Protein AF-A0A7J7IZE5-F1 (afdb_monomer_lite)

Sequence (160 aa):
MTNWLPDENKKREDAWGYAQWKPAMYTALERKNADLSHATSYPNLPEDKHDTLNNIVPNRTLFRSYFGGQFDQVSMNATNVSFGVSKDKFYNHTNYHIWTMAVGMGPPPEDGVSTTVILVISVGLGIPLVLMIFSSVFVCVKAIKKRRAMSESEYTAINT

pLDDT: mean 81.53, std 14.52, range [33.25, 97.06]

Secondary structure (DSSP, 8-state):
----SPPTTS--S---EEEEE-SEEESSTT--GGGEEEEEEPPPPPTT-HHHHHHHS-TT-HHHHHHGGGGGGS------EEE--TTTT-HHHHS--B--EEEEESSPPP-PPPHHHHHHHHHHHHHHHHHHHHHHHHHHHHHHHHHHHHHHHHHHHHT-

Organism: Bugula neritina (NCBI:txid10212)

Radius of gyration: 31.46 Å; chains: 1; bounding box: 81×36×84 Å

Foldseek 3Di:
DDDPDPDPPPPPPWFFKDKDFDQWKALDPVRDPVRIWGKDKDDKDDQVPLVVVCVVDDPPDPLCVVCPPCSSVDRDIDIDIDIGDPVVVPCVVRVGIDTDMDIDTTDDDDDDDDPVVVVCCCVVPVVVVVVVVVVVVVVVVVVVVVVVVVVVVVVVVVVD

Structure (mmCIF, N/CA/C/O backbone):
data_AF-A0A7J7IZE5-F1
#
_entry.id   AF-A0A7J7IZE5-F1
#
loop_
_atom_site.group_PDB
_atom_site.id
_atom_site.type_symbol
_atom_site.label_atom_id
_atom_site.label_alt_id
_atom_site.label_comp_id
_atom_site.label_asym_id
_atom_site.label_entity_id
_atom_site.label_seq_id
_atom_site.pdbx_PDB_ins_code
_atom_site.Cartn_x
_atom_site.Cartn_y
_atom_site.Cartn_z
_atom_site.occupancy
_atom_site.B_iso_or_equiv
_atom_site.auth_seq_id
_atom_site.auth_comp_id
_atom_site.auth_asym_id
_atom_site.auth_atom_id
_atom_site.pdbx_PDB_model_num
ATOM 1 N N . MET A 1 1 ? -22.034 -16.298 -15.818 1.00 33.25 1 MET A N 1
ATOM 2 C CA . MET A 1 1 ? -21.015 -15.760 -16.741 1.00 33.25 1 MET A CA 1
ATOM 3 C C . MET A 1 1 ? -21.245 -14.264 -16.825 1.00 33.25 1 MET A C 1
ATOM 5 O O . MET A 1 1 ? -22.248 -13.852 -17.385 1.00 33.25 1 MET A O 1
ATOM 9 N N . THR A 1 2 ? -20.428 -13.467 -16.143 1.00 45.56 2 THR A N 1
ATOM 10 C CA . THR A 1 2 ? -20.528 -12.001 -16.167 1.00 45.56 2 THR A CA 1
ATOM 11 C C . THR A 1 2 ? -19.949 -11.489 -17.482 1.00 45.56 2 THR A C 1
ATOM 13 O O . THR A 1 2 ? -18.798 -11.789 -17.794 1.00 45.56 2 THR A O 1
ATOM 16 N N . ASN A 1 3 ? -20.756 -10.764 -18.260 1.00 44.25 3 ASN A N 1
ATOM 17 C CA . ASN A 1 3 ? -20.331 -10.127 -19.505 1.00 44.25 3 ASN A CA 1
ATOM 18 C C . ASN A 1 3 ? -19.214 -9.116 -19.214 1.00 44.25 3 ASN A C 1
ATOM 20 O O . ASN A 1 3 ? -19.432 -8.110 -18.550 1.00 44.25 3 ASN A O 1
ATOM 24 N N . TRP A 1 4 ? -18.024 -9.409 -19.727 1.00 59.28 4 TRP A N 1
ATOM 25 C CA . TRP A 1 4 ? -16.828 -8.557 -19.725 1.00 59.28 4 TRP A CA 1
ATOM 26 C C . TRP A 1 4 ? -16.818 -7.527 -20.861 1.00 59.28 4 TRP A C 1
ATOM 28 O O . TRP A 1 4 ? -15.887 -6.734 -20.964 1.00 59.28 4 TRP A O 1
ATOM 38 N N . LEU A 1 5 ? -17.825 -7.554 -21.738 1.00 51.59 5 LEU A N 1
ATOM 39 C CA . LEU A 1 5 ? -17.968 -6.563 -22.796 1.00 51.59 5 LEU A CA 1
ATOM 40 C C . LEU A 1 5 ? -18.524 -5.268 -22.184 1.00 51.59 5 LEU A C 1
ATOM 42 O O . LEU A 1 5 ? -19.575 -5.320 -21.539 1.00 51.59 5 LEU A O 1
ATOM 46 N N . PRO A 1 6 ? -17.837 -4.125 -22.353 1.00 53.59 6 PRO A N 1
ATOM 47 C CA . PRO A 1 6 ? -18.360 -2.844 -21.913 1.00 53.59 6 PRO A CA 1
ATOM 48 C C . PRO A 1 6 ? -19.667 -2.533 -22.650 1.00 53.59 6 PRO A C 1
ATOM 50 O O . PRO A 1 6 ? -19.753 -2.699 -23.864 1.00 53.59 6 PRO A O 1
ATOM 53 N N . ASP A 1 7 ? -20.675 -2.092 -21.898 1.00 58.19 7 ASP A N 1
ATOM 54 C CA . ASP A 1 7 ? -21.994 -1.712 -22.408 1.00 58.19 7 ASP A CA 1
ATOM 55 C C . ASP A 1 7 ? -21.869 -0.550 -23.408 1.00 58.19 7 ASP A C 1
ATOM 57 O O . ASP A 1 7 ? -21.353 0.521 -23.074 1.00 58.19 7 ASP A O 1
ATOM 61 N N . GLU A 1 8 ? -22.332 -0.767 -24.641 1.00 56.72 8 GLU A N 1
ATOM 62 C CA . GLU A 1 8 ? -22.189 0.166 -25.767 1.00 56.72 8 GLU A CA 1
ATOM 63 C C . GLU A 1 8 ? -22.909 1.504 -25.527 1.00 56.72 8 GLU A C 1
ATOM 65 O O . GLU A 1 8 ? -22.546 2.515 -26.130 1.00 56.72 8 GLU A O 1
ATOM 70 N N . ASN A 1 9 ? -23.886 1.534 -24.611 1.00 54.84 9 ASN A N 1
ATOM 71 C CA . ASN A 1 9 ? -24.707 2.712 -24.319 1.00 54.84 9 ASN A CA 1
ATOM 72 C C . ASN A 1 9 ? -24.222 3.540 -23.117 1.00 54.84 9 ASN A C 1
ATOM 74 O O . ASN A 1 9 ? -24.803 4.587 -22.815 1.00 54.84 9 ASN A O 1
ATOM 78 N N . LYS A 1 10 ? -23.157 3.116 -22.423 1.00 53.03 10 LYS A N 1
ATOM 79 C CA . LYS A 1 10 ? -22.550 3.909 -21.349 1.00 53.03 10 LYS A CA 1
ATOM 80 C C . LYS A 1 10 ? -21.537 4.869 -21.977 1.00 53.03 10 LYS A C 1
ATOM 82 O O . LYS A 1 10 ? -20.599 4.431 -22.640 1.00 53.03 10 LYS A O 1
ATOM 87 N N . LYS A 1 11 ? -21.732 6.183 -21.794 1.00 44.00 11 LYS A N 1
ATOM 88 C CA . LYS A 1 11 ? -20.769 7.228 -22.193 1.00 44.00 11 LYS A CA 1
ATOM 89 C C . LYS A 1 11 ? -19.345 6.760 -21.860 1.00 44.00 11 LYS A C 1
ATOM 91 O O . LYS A 1 11 ? -19.047 6.481 -20.700 1.00 44.00 11 LYS A O 1
ATOM 96 N N . ARG A 1 12 ? -18.491 6.645 -22.881 1.00 51.03 12 ARG A N 1
ATOM 97 C CA . ARG A 1 12 ? -17.073 6.282 -22.750 1.00 51.03 12 ARG A CA 1
ATOM 98 C C . ARG A 1 12 ? -16.309 7.422 -22.068 1.00 51.03 12 ARG A C 1
ATOM 100 O O . ARG A 1 12 ? -15.620 8.171 -22.750 1.00 51.03 12 ARG A O 1
ATOM 107 N N . GLU A 1 13 ? -16.463 7.591 -20.761 1.00 52.19 13 GLU A N 1
ATOM 108 C CA . GLU A 1 13 ? -15.648 8.550 -20.001 1.00 52.19 13 GLU A CA 1
ATOM 109 C C . GLU A 1 13 ? -14.380 7.885 -19.419 1.00 52.19 13 GLU A C 1
ATOM 111 O O . GLU A 1 13 ? -13.367 8.563 -19.293 1.00 52.19 13 GLU A O 1
ATOM 116 N N . ASP A 1 14 ? -14.334 6.549 -19.250 1.00 54.41 14 ASP A N 1
ATOM 117 C CA . ASP A 1 14 ? -13.315 5.925 -18.373 1.00 54.41 14 ASP A CA 1
ATOM 118 C C . ASP A 1 14 ? -12.606 4.670 -18.933 1.00 54.41 14 ASP A C 1
ATOM 120 O O . ASP A 1 14 ? -12.292 3.733 -18.196 1.00 54.41 14 ASP A O 1
ATOM 124 N N . ALA A 1 15 ? -12.337 4.584 -20.238 1.00 55.62 15 ALA A N 1
ATOM 125 C CA . ALA A 1 15 ? -11.515 3.487 -20.773 1.00 55.62 15 ALA A CA 1
ATOM 126 C C . ALA A 1 15 ? -10.016 3.826 -20.685 1.00 55.62 15 ALA A C 1
ATOM 128 O O . ALA A 1 15 ? -9.350 4.002 -21.705 1.00 55.62 15 ALA A O 1
ATOM 129 N N . TRP A 1 16 ? -9.493 3.960 -19.464 1.00 73.94 16 TRP A N 1
ATOM 130 C CA . TRP A 1 16 ? -8.067 4.191 -19.198 1.00 73.94 16 TRP A CA 1
ATOM 131 C C . TRP A 1 16 ? -7.382 2.922 -18.676 1.00 73.94 16 TRP A C 1
ATOM 133 O O . TRP A 1 16 ? -8.033 1.937 -18.333 1.00 73.94 16 TRP A O 1
ATOM 143 N N . GLY A 1 17 ? -6.049 2.915 -18.671 1.00 85.81 17 GLY A N 1
ATOM 144 C CA . GLY A 1 17 ? -5.279 1.908 -17.944 1.00 85.81 17 GLY A CA 1
ATOM 145 C C . GLY A 1 17 ? -5.243 2.235 -16.452 1.00 85.81 17 GLY A C 1
ATOM 146 O O . GLY A 1 17 ? -5.230 3.407 -16.083 1.00 85.81 17 GLY A O 1
ATOM 147 N N . TYR A 1 18 ? -5.191 1.218 -15.597 1.00 89.31 18 TYR A N 1
ATOM 148 C CA . TYR A 1 18 ? -4.993 1.393 -14.161 1.00 89.31 18 TYR A CA 1
ATOM 149 C C . TYR A 1 18 ? -3.722 0.687 -13.690 1.00 89.31 18 TYR A C 1
ATOM 151 O O . TYR A 1 18 ? -3.312 -0.335 -14.243 1.00 89.31 18 TYR A O 1
ATOM 159 N N . ALA A 1 19 ? -3.131 1.227 -12.627 1.00 91.44 19 ALA A N 1
ATOM 160 C CA . ALA A 1 19 ? -2.093 0.591 -11.831 1.00 91.44 19 ALA A CA 1
ATOM 161 C C . ALA A 1 19 ? -2.412 0.848 -10.354 1.00 91.44 19 ALA A C 1
ATOM 163 O O . ALA A 1 19 ? -2.448 1.999 -9.926 1.00 91.44 19 ALA A O 1
ATOM 164 N N . GLN A 1 20 ? -2.682 -0.208 -9.585 1.00 92.00 20 GLN A N 1
ATOM 165 C CA . GLN A 1 20 ? -3.063 -0.104 -8.175 1.00 92.00 20 GLN A CA 1
ATOM 166 C C . GLN A 1 20 ? -2.293 -1.093 -7.303 1.00 92.00 20 GLN A C 1
ATOM 168 O O . GLN A 1 20 ? -2.003 -2.218 -7.712 1.00 92.00 20 GLN A O 1
ATOM 173 N N . TRP A 1 21 ? -1.970 -0.684 -6.082 1.00 93.75 21 TRP A N 1
ATOM 174 C CA . TRP A 1 21 ? -1.290 -1.508 -5.085 1.00 93.75 21 TRP A CA 1
ATOM 175 C C . TRP A 1 21 ? -1.733 -1.106 -3.679 1.00 93.75 21 TRP A C 1
ATOM 177 O O . TRP A 1 21 ? -2.234 -0.005 -3.454 1.00 93.75 21 TRP A O 1
ATOM 187 N N . LYS A 1 22 ? -1.525 -1.996 -2.706 1.00 92.38 22 LYS A N 1
ATOM 188 C CA . LYS A 1 22 ? -1.686 -1.662 -1.284 1.00 92.38 22 LYS A CA 1
ATOM 189 C C . LYS A 1 22 ? -0.384 -1.050 -0.747 1.00 92.38 22 LYS A C 1
ATOM 191 O O . LYS A 1 22 ? 0.688 -1.462 -1.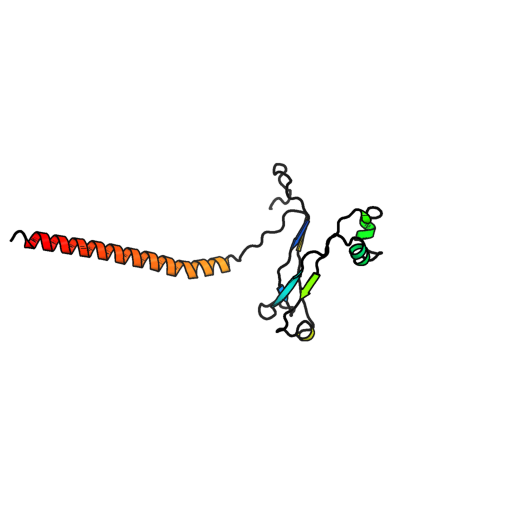196 1.00 92.38 22 LYS A O 1
ATOM 196 N N . PRO A 1 23 ? -0.434 -0.130 0.236 1.00 93.44 23 PRO A N 1
ATOM 197 C CA . PRO A 1 23 ? 0.752 0.450 0.877 1.00 93.44 23 PRO A CA 1
ATOM 198 C C . PRO A 1 23 ? 1.380 -0.537 1.879 1.00 93.44 23 PRO A C 1
ATOM 200 O O . PRO A 1 23 ? 1.591 -0.240 3.056 1.00 93.44 23 PRO A O 1
ATOM 203 N N . ALA A 1 24 ? 1.610 -1.764 1.421 1.00 93.19 24 ALA A N 1
ATOM 204 C CA . ALA A 1 24 ? 2.022 -2.885 2.235 1.00 93.19 24 ALA A CA 1
ATOM 205 C C . ALA A 1 24 ? 2.947 -3.821 1.459 1.00 93.19 24 ALA A C 1
ATOM 207 O O . ALA A 1 24 ? 2.836 -3.981 0.243 1.00 93.19 24 ALA A O 1
ATOM 208 N N . MET A 1 25 ? 3.834 -4.468 2.198 1.00 93.62 25 MET A N 1
ATOM 209 C CA . MET A 1 25 ? 4.769 -5.466 1.710 1.00 93.62 25 MET A CA 1
ATOM 210 C C . MET A 1 25 ? 4.895 -6.577 2.751 1.00 93.62 25 MET A C 1
ATOM 212 O O . MET A 1 25 ? 4.754 -6.326 3.942 1.00 93.62 25 MET A O 1
ATOM 216 N N . TYR A 1 26 ? 5.171 -7.799 2.312 1.00 93.31 26 TYR A N 1
ATOM 217 C CA . TYR A 1 26 ? 5.458 -8.920 3.197 1.00 93.31 26 TYR A CA 1
ATOM 218 C C . TYR A 1 26 ? 6.946 -9.245 3.236 1.00 93.31 26 TYR A C 1
ATOM 220 O O . TYR A 1 26 ? 7.610 -9.285 2.198 1.00 93.31 26 TYR A O 1
ATOM 228 N N . THR A 1 27 ? 7.452 -9.534 4.430 1.00 92.06 27 THR A N 1
ATOM 229 C CA . THR A 1 27 ? 8.853 -9.899 4.670 1.00 92.06 27 THR A CA 1
ATOM 230 C C . THR A 1 27 ? 9.085 -11.409 4.737 1.00 92.06 27 THR A C 1
ATOM 232 O O . THR A 1 27 ? 10.224 -11.843 4.888 1.00 92.06 27 THR A O 1
ATOM 235 N N . ALA A 1 28 ? 8.032 -12.214 4.562 1.00 90.69 28 ALA A N 1
ATOM 236 C CA . ALA A 1 28 ? 8.088 -13.671 4.499 1.00 90.69 28 ALA A CA 1
ATOM 237 C C . ALA A 1 28 ? 7.153 -14.234 3.416 1.00 90.69 28 ALA A C 1
ATOM 239 O O . ALA A 1 28 ? 6.183 -13.594 3.000 1.00 90.69 28 ALA A O 1
ATOM 240 N N . LEU A 1 29 ? 7.429 -15.466 2.979 1.00 89.19 29 LEU A N 1
ATOM 241 C CA . LEU A 1 29 ? 6.676 -16.143 1.917 1.00 89.19 29 LEU A CA 1
ATOM 242 C C . LEU A 1 29 ? 5.213 -16.420 2.299 1.00 89.19 29 LEU A C 1
ATOM 244 O O . LEU A 1 29 ? 4.340 -16.368 1.436 1.00 89.19 29 LEU A O 1
ATOM 248 N N . GLU A 1 30 ? 4.941 -16.696 3.576 1.00 87.94 30 GLU A N 1
ATOM 249 C CA . GLU A 1 30 ? 3.603 -17.057 4.066 1.00 87.94 30 GLU A CA 1
ATOM 250 C C . GLU A 1 30 ? 2.626 -15.871 4.111 1.00 87.94 30 GLU A C 1
ATOM 252 O O . GLU A 1 30 ? 1.420 -16.081 4.224 1.00 87.94 30 GLU A O 1
ATOM 257 N N . ARG A 1 31 ? 3.131 -14.631 3.994 1.00 87.12 31 ARG A N 1
ATOM 258 C CA . ARG A 1 31 ? 2.344 -13.384 3.953 1.00 87.12 31 ARG A CA 1
ATOM 259 C C . ARG A 1 31 ? 1.367 -13.237 5.125 1.00 87.12 31 ARG A C 1
ATOM 261 O O . ARG A 1 31 ? 0.220 -12.819 4.952 1.00 87.12 31 ARG A O 1
ATOM 268 N N . LYS A 1 32 ? 1.811 -13.583 6.334 1.00 88.25 32 LYS A N 1
ATOM 269 C CA . LYS A 1 32 ? 1.011 -13.393 7.548 1.00 88.25 32 LYS A CA 1
ATOM 270 C C . LYS A 1 32 ? 1.027 -11.924 7.962 1.00 88.25 32 LYS A C 1
ATOM 272 O O . LYS A 1 32 ? 1.943 -11.177 7.634 1.00 88.25 32 LYS A O 1
ATOM 277 N N . ASN A 1 33 ? 0.039 -11.520 8.760 1.00 84.44 33 ASN A N 1
ATOM 278 C CA . ASN A 1 33 ? -0.036 -10.154 9.293 1.00 84.44 33 ASN A CA 1
ATOM 279 C C . ASN A 1 33 ? 1.184 -9.771 10.151 1.00 84.44 33 ASN A C 1
ATOM 281 O O . ASN A 1 33 ? 1.506 -8.594 10.246 1.00 84.44 33 ASN A O 1
ATOM 285 N N . ALA A 1 34 ? 1.855 -10.749 10.770 1.00 84.44 34 ALA A N 1
ATOM 286 C CA . ALA A 1 34 ? 3.080 -10.522 11.540 1.00 84.44 34 ALA A CA 1
ATOM 287 C C . ALA A 1 34 ? 4.280 -10.138 10.658 1.00 84.44 34 ALA A C 1
ATOM 289 O O . ALA A 1 34 ? 5.177 -9.441 11.120 1.00 84.44 34 ALA A O 1
ATOM 290 N N . ASP A 1 35 ? 4.261 -10.551 9.390 1.00 87.25 35 ASP A N 1
ATOM 291 C CA . ASP A 1 35 ? 5.326 -10.303 8.415 1.00 87.25 35 ASP A CA 1
ATOM 292 C C . ASP A 1 35 ? 5.029 -9.060 7.563 1.00 87.25 35 ASP A C 1
ATOM 294 O O . ASP A 1 35 ? 5.672 -8.822 6.540 1.00 87.25 35 ASP A O 1
ATOM 298 N N . LEU A 1 36 ? 4.004 -8.290 7.937 1.00 89.38 36 LEU A N 1
ATOM 299 C CA . LEU A 1 36 ? 3.571 -7.105 7.217 1.00 89.38 36 LEU A CA 1
ATOM 300 C C . LEU A 1 36 ? 4.492 -5.922 7.537 1.00 89.38 36 LEU A C 1
ATOM 302 O O . LEU A 1 36 ? 4.644 -5.524 8.691 1.00 89.38 36 LEU A O 1
ATOM 306 N N . SER A 1 37 ? 5.038 -5.315 6.493 1.00 91.31 37 SER A N 1
ATOM 307 C CA . SER A 1 37 ? 5.749 -4.042 6.525 1.00 91.31 37 SER A CA 1
ATOM 308 C C . SER A 1 37 ? 5.105 -3.034 5.561 1.00 91.31 37 SER A C 1
ATOM 310 O O . SER A 1 37 ? 4.166 -3.347 4.822 1.00 91.31 37 SER A O 1
ATOM 312 N N . HIS A 1 38 ? 5.567 -1.787 5.601 1.00 92.50 38 HIS A N 1
ATOM 313 C CA . HIS A 1 38 ? 5.011 -0.676 4.845 1.00 92.50 38 HIS A CA 1
ATOM 314 C C . HIS A 1 38 ? 5.695 -0.498 3.486 1.00 92.50 38 HIS A C 1
ATOM 316 O O . HIS A 1 38 ? 6.912 -0.649 3.353 1.00 92.50 38 HIS A O 1
ATOM 322 N N . ALA A 1 39 ? 4.898 -0.120 2.489 1.00 94.06 39 ALA A N 1
ATOM 323 C CA . ALA A 1 39 ? 5.376 0.363 1.201 1.00 94.06 39 ALA A CA 1
ATOM 324 C C . ALA A 1 39 ? 4.944 1.825 1.039 1.00 94.06 39 ALA A C 1
ATOM 326 O O . ALA A 1 39 ? 3.756 2.130 1.144 1.00 94.06 39 ALA A O 1
ATOM 327 N N . THR A 1 40 ? 5.904 2.711 0.781 1.00 93.19 40 THR A N 1
ATOM 328 C CA . THR A 1 40 ? 5.679 4.152 0.626 1.00 93.19 40 THR A CA 1
ATOM 329 C C . THR A 1 40 ? 5.821 4.527 -0.842 1.00 93.19 40 THR A C 1
ATOM 331 O O . THR A 1 40 ? 6.900 4.392 -1.413 1.00 93.19 40 THR A O 1
ATOM 334 N N . SER A 1 41 ? 4.744 5.008 -1.461 1.00 92.69 41 SER A N 1
ATOM 335 C CA . SER A 1 41 ? 4.781 5.577 -2.812 1.00 92.69 41 SER A CA 1
ATOM 336 C C . SER A 1 41 ? 4.989 7.086 -2.758 1.00 92.69 41 SER A C 1
ATOM 338 O O . SER A 1 41 ? 4.353 7.769 -1.953 1.00 92.69 41 SER A O 1
ATOM 340 N N . TYR A 1 42 ? 5.832 7.608 -3.641 1.00 89.50 42 TYR A N 1
ATOM 341 C CA . TYR A 1 42 ? 6.079 9.043 -3.761 1.00 89.50 42 TYR A CA 1
ATOM 342 C C . TYR A 1 42 ? 5.245 9.656 -4.891 1.00 89.50 42 TYR A C 1
ATOM 344 O O . TYR A 1 42 ? 4.792 8.936 -5.787 1.00 89.50 42 TYR A O 1
ATOM 352 N N . PRO A 1 43 ? 5.037 10.983 -4.879 1.00 86.31 43 PRO A N 1
ATOM 353 C CA . PRO A 1 43 ? 4.458 11.671 -6.019 1.00 86.31 43 PRO A CA 1
ATOM 354 C C . PRO A 1 43 ? 5.215 11.351 -7.305 1.00 86.31 43 PRO A C 1
ATOM 356 O O . PRO A 1 43 ? 6.412 11.049 -7.294 1.00 86.31 43 PRO A O 1
ATOM 359 N N . ASN A 1 44 ? 4.485 11.447 -8.406 1.00 81.81 44 ASN A N 1
ATOM 360 C CA . ASN A 1 44 ? 5.037 11.379 -9.744 1.00 81.81 44 ASN A CA 1
ATOM 361 C C . ASN A 1 44 ? 6.232 12.326 -9.887 1.00 81.81 44 ASN A C 1
ATOM 363 O O . ASN A 1 44 ? 6.204 13.465 -9.411 1.00 81.81 44 ASN A O 1
ATOM 367 N N . LEU A 1 45 ? 7.288 11.830 -10.524 1.00 74.50 45 LEU A N 1
ATOM 368 C CA . LEU A 1 45 ? 8.447 12.634 -10.866 1.00 74.50 45 LEU A CA 1
ATOM 369 C C . LEU A 1 45 ? 7.996 13.787 -11.780 1.00 74.50 45 LEU A C 1
ATOM 371 O O . LEU A 1 45 ? 7.117 13.582 -12.619 1.00 74.50 45 LEU A O 1
ATOM 375 N N . PRO A 1 46 ? 8.566 14.992 -11.611 1.00 66.62 46 PRO A N 1
ATOM 376 C CA . PRO A 1 46 ? 8.182 16.152 -12.406 1.00 66.62 46 PRO A CA 1
ATOM 377 C C . PRO A 1 46 ? 8.288 15.884 -13.921 1.00 66.62 46 PRO A C 1
ATOM 379 O O . PRO A 1 46 ? 9.281 15.321 -14.391 1.00 66.62 46 PRO A O 1
ATOM 382 N N . GLU A 1 47 ? 7.237 16.257 -14.661 1.00 58.66 47 GLU A N 1
ATOM 383 C CA . GLU A 1 47 ? 7.040 16.002 -16.102 1.00 58.66 47 GLU A CA 1
ATOM 384 C C . GLU A 1 47 ? 8.040 16.766 -16.990 1.00 58.66 47 GLU A C 1
ATOM 386 O O . GLU A 1 47 ? 8.385 16.329 -18.086 1.00 58.66 47 GLU A O 1
ATOM 391 N N . ASP A 1 48 ? 8.608 17.856 -16.474 1.00 54.28 48 ASP A N 1
ATOM 392 C CA . ASP A 1 48 ? 9.611 18.737 -17.087 1.00 54.28 48 ASP A CA 1
ATOM 393 C C . ASP A 1 48 ? 10.977 18.071 -17.336 1.00 54.28 48 ASP A C 1
ATOM 395 O O . ASP A 1 48 ? 11.937 18.714 -17.761 1.00 54.28 48 ASP A O 1
ATOM 399 N N . LYS A 1 49 ? 11.070 16.757 -17.122 1.00 55.22 49 LYS A N 1
ATOM 400 C CA . LYS A 1 49 ? 12.283 15.970 -17.302 1.00 55.22 49 LYS A CA 1
ATOM 401 C C . LYS A 1 49 ? 12.112 14.835 -18.310 1.00 55.22 49 LYS A C 1
ATOM 403 O O . LYS A 1 49 ? 12.496 13.698 -18.024 1.00 55.22 49 LYS A O 1
ATOM 408 N N . HIS A 1 50 ? 11.627 15.146 -19.513 1.00 55.25 50 HIS A N 1
ATOM 409 C CA . HIS A 1 50 ? 11.690 14.229 -20.664 1.00 55.25 50 HIS A CA 1
ATOM 410 C C . HIS A 1 50 ? 13.087 13.587 -20.807 1.00 55.25 50 HIS A C 1
ATOM 412 O O . HIS A 1 50 ? 13.203 12.374 -20.975 1.00 55.25 50 HIS A O 1
ATOM 418 N N . ASP A 1 51 ? 14.154 14.366 -20.590 1.00 60.19 51 ASP A N 1
ATOM 419 C CA . ASP A 1 51 ? 15.535 13.867 -20.580 1.00 60.19 51 ASP A CA 1
ATOM 420 C C . ASP A 1 51 ? 15.819 12.866 -19.451 1.00 60.19 51 ASP A C 1
ATOM 422 O O . ASP A 1 51 ? 16.587 11.923 -19.628 1.00 60.19 51 ASP A O 1
ATOM 426 N N . THR A 1 52 ? 15.206 13.017 -18.275 1.00 61.59 52 THR A N 1
ATOM 427 C CA . THR A 1 52 ? 15.402 12.062 -17.170 1.00 61.59 52 THR A CA 1
ATOM 428 C C . THR A 1 52 ? 14.659 10.757 -17.435 1.00 61.59 52 THR A C 1
ATOM 430 O O . THR A 1 52 ? 15.208 9.695 -17.169 1.00 61.59 52 THR A O 1
ATOM 433 N N . LEU A 1 53 ? 13.463 10.804 -18.026 1.00 64.19 53 LEU A N 1
ATOM 434 C CA . LEU A 1 53 ? 12.700 9.603 -18.385 1.00 64.19 53 LEU A CA 1
ATOM 435 C C . LEU A 1 53 ? 13.346 8.828 -19.542 1.00 64.19 53 LEU A C 1
ATOM 437 O O . LEU A 1 53 ? 13.431 7.601 -19.480 1.00 64.19 53 LEU A O 1
ATOM 441 N N . ASN A 1 54 ? 13.915 9.533 -20.523 1.00 67.25 54 ASN A N 1
ATOM 442 C CA . ASN A 1 54 ? 14.725 8.934 -21.588 1.00 67.25 54 ASN A CA 1
ATOM 443 C C . ASN A 1 54 ? 15.990 8.241 -21.055 1.00 67.25 54 ASN A C 1
ATOM 445 O O . ASN A 1 54 ? 16.446 7.262 -21.640 1.00 67.25 54 ASN A O 1
ATOM 449 N N . ASN A 1 55 ? 16.538 8.716 -19.931 1.00 69.50 55 ASN A N 1
ATOM 450 C CA . ASN A 1 55 ? 17.641 8.055 -19.229 1.00 69.50 55 ASN A CA 1
ATOM 451 C C . ASN A 1 55 ? 17.176 6.894 -18.328 1.00 69.50 55 ASN A C 1
ATOM 453 O O . ASN A 1 55 ? 17.950 5.970 -18.082 1.00 69.50 55 ASN A O 1
ATOM 457 N N . ILE A 1 56 ? 15.930 6.922 -17.835 1.00 73.06 56 ILE A N 1
ATOM 458 C CA . ILE A 1 56 ? 15.343 5.848 -17.016 1.00 73.06 56 ILE A CA 1
ATOM 459 C C . ILE A 1 56 ? 14.988 4.632 -17.871 1.00 73.06 56 ILE A C 1
ATOM 461 O O . ILE A 1 56 ? 15.161 3.508 -17.408 1.00 73.06 56 ILE A O 1
ATOM 465 N N . VAL A 1 57 ? 14.493 4.833 -19.097 1.00 76.69 57 VAL A N 1
ATOM 466 C CA . VAL A 1 57 ? 14.122 3.745 -20.012 1.00 76.69 57 VAL A CA 1
ATOM 467 C C . VAL A 1 57 ? 15.338 3.365 -20.862 1.00 76.69 57 VAL A C 1
ATOM 469 O O . VAL A 1 57 ? 15.710 4.119 -21.760 1.00 76.69 57 VAL A O 1
ATOM 472 N N . PRO A 1 58 ? 15.967 2.189 -20.655 1.00 77.00 58 PRO A N 1
ATOM 473 C CA . PRO A 1 58 ? 17.117 1.799 -21.459 1.00 77.00 58 PRO A CA 1
ATOM 474 C C . PRO A 1 58 ? 16.788 1.751 -22.957 1.00 77.00 58 PRO A C 1
ATOM 476 O O . PRO A 1 58 ? 15.688 1.371 -23.367 1.00 77.00 58 PRO A O 1
ATOM 479 N N . ASN A 1 59 ? 17.788 2.032 -23.797 1.00 74.69 59 ASN A N 1
ATOM 480 C CA . ASN A 1 59 ? 17.633 2.049 -25.259 1.00 74.69 59 ASN A CA 1
ATOM 481 C C . ASN A 1 59 ? 17.147 0.719 -25.870 1.00 74.69 59 ASN A C 1
ATOM 483 O O . ASN A 1 59 ? 16.624 0.715 -26.980 1.00 74.69 59 ASN A O 1
ATOM 487 N N . ARG A 1 60 ? 17.310 -0.412 -25.170 1.00 77.94 60 ARG A N 1
ATOM 488 C CA . ARG A 1 60 ? 16.891 -1.753 -25.615 1.00 77.94 60 ARG A CA 1
ATOM 489 C C . ARG A 1 60 ? 15.709 -2.273 -24.794 1.00 77.94 60 ARG A C 1
ATOM 491 O O . ARG A 1 60 ? 15.807 -3.312 -24.150 1.00 77.94 60 ARG A O 1
ATOM 498 N N . THR A 1 61 ? 14.604 -1.536 -24.787 1.00 85.69 61 THR A N 1
ATOM 499 C CA . THR A 1 61 ? 13.362 -1.942 -24.111 1.00 85.69 61 THR A CA 1
ATOM 500 C C . THR A 1 61 ? 12.275 -2.288 -25.118 1.00 85.69 61 THR A C 1
ATOM 502 O O . THR A 1 61 ? 12.180 -1.671 -26.179 1.00 85.69 61 THR A O 1
ATOM 505 N N . LEU A 1 62 ? 11.408 -3.241 -24.758 1.00 88.88 62 LEU A N 1
ATOM 506 C CA . LEU A 1 62 ? 10.213 -3.570 -25.547 1.00 88.88 62 LEU A CA 1
ATOM 507 C C . LEU A 1 62 ? 9.329 -2.340 -25.768 1.00 88.88 62 LEU A C 1
ATOM 509 O O . LEU A 1 62 ? 8.777 -2.167 -26.848 1.00 88.88 62 LEU A O 1
ATOM 513 N N . PHE A 1 63 ? 9.254 -1.462 -24.767 1.00 85.00 63 PHE A N 1
ATOM 514 C CA . PHE A 1 63 ? 8.545 -0.193 -24.858 1.00 85.00 63 PHE A CA 1
ATOM 515 C C . PHE A 1 63 ? 9.079 0.670 -26.011 1.00 85.00 63 PHE A C 1
ATOM 517 O O . PHE A 1 63 ? 8.310 1.096 -26.870 1.00 85.00 63 PHE A O 1
ATOM 524 N N . ARG A 1 64 ? 10.404 0.848 -26.116 1.00 85.25 64 ARG A N 1
ATOM 525 C CA . ARG A 1 64 ? 10.990 1.625 -27.214 1.00 85.25 64 ARG A CA 1
ATOM 526 C C . ARG A 1 64 ? 10.847 0.941 -28.575 1.00 85.25 64 ARG A C 1
ATOM 528 O O . ARG A 1 64 ? 10.633 1.628 -29.567 1.00 85.25 64 ARG A O 1
ATOM 535 N N . SER A 1 65 ? 10.903 -0.390 -28.636 1.00 88.44 65 SER A N 1
ATOM 536 C CA . SER A 1 65 ? 10.626 -1.134 -29.875 1.00 88.44 65 SER A CA 1
ATOM 537 C C . SER A 1 65 ? 9.169 -1.018 -30.330 1.00 88.44 65 SER A C 1
ATOM 539 O O . SER A 1 65 ? 8.918 -1.006 -31.530 1.00 88.44 65 SER A O 1
ATOM 541 N N . TYR A 1 66 ? 8.225 -0.920 -29.392 1.00 89.69 66 TYR A N 1
ATOM 542 C CA . TYR A 1 66 ? 6.801 -0.782 -29.688 1.00 89.69 66 TYR A CA 1
ATOM 543 C C . TYR A 1 66 ? 6.452 0.614 -30.221 1.00 89.69 66 TYR A C 1
ATOM 545 O O . TYR A 1 66 ? 5.776 0.728 -31.238 1.00 89.69 66 TYR A O 1
ATOM 553 N N . PHE A 1 67 ? 6.944 1.673 -29.569 1.00 86.31 67 PHE A N 1
ATOM 554 C CA . PHE A 1 67 ? 6.654 3.057 -29.970 1.00 86.31 67 PHE A CA 1
ATOM 555 C C . PHE A 1 67 ? 7.591 3.596 -31.064 1.00 86.31 67 PHE A C 1
ATOM 557 O O . PHE A 1 67 ? 7.248 4.553 -31.756 1.00 86.31 67 PHE A O 1
ATOM 564 N N . GLY A 1 68 ? 8.768 2.995 -31.259 1.00 86.19 68 GLY A N 1
ATOM 565 C CA . GLY A 1 68 ? 9.693 3.339 -32.339 1.00 86.19 68 GLY A CA 1
ATOM 566 C C . GLY A 1 68 ? 10.014 4.837 -32.401 1.00 86.19 68 GLY A C 1
ATOM 567 O O . GLY A 1 68 ? 10.410 5.444 -31.406 1.00 86.19 68 GLY A O 1
ATOM 568 N N . GLY A 1 69 ? 9.820 5.442 -33.578 1.00 82.38 69 GLY A N 1
ATOM 569 C CA . GLY A 1 69 ? 10.051 6.874 -33.813 1.00 82.38 69 GLY A CA 1
ATOM 570 C C . GLY A 1 69 ? 9.061 7.818 -33.118 1.00 82.38 69 GLY A C 1
ATOM 571 O O . GLY A 1 69 ? 9.282 9.022 -33.122 1.00 82.38 69 GLY A O 1
ATOM 572 N N . GLN A 1 70 ? 7.989 7.294 -32.514 1.00 83.81 70 GLN A N 1
ATOM 573 C CA . GLN A 1 70 ? 7.023 8.074 -31.729 1.00 83.81 70 GLN A CA 1
ATOM 574 C C . GLN A 1 70 ? 7.366 8.100 -30.238 1.00 83.81 70 GLN A C 1
ATOM 576 O O . GLN A 1 70 ? 6.640 8.709 -29.462 1.00 83.81 70 GLN A O 1
ATOM 581 N N . PHE A 1 71 ? 8.456 7.453 -29.819 1.00 80.75 71 PHE A N 1
ATOM 582 C CA . PHE A 1 71 ? 8.849 7.373 -28.413 1.00 80.75 71 PHE A CA 1
ATOM 583 C C . PHE A 1 71 ? 8.949 8.754 -27.743 1.00 80.75 71 PHE A C 1
ATOM 585 O O . PHE A 1 71 ? 8.448 8.924 -26.636 1.00 80.75 71 PHE A O 1
ATOM 592 N N . ASP A 1 72 ? 9.498 9.752 -28.442 1.00 77.44 72 ASP A N 1
ATOM 593 C CA . ASP A 1 72 ? 9.652 11.114 -27.909 1.00 77.44 72 ASP A CA 1
ATOM 594 C C . ASP A 1 72 ? 8.316 11.879 -27.792 1.00 77.44 72 ASP A C 1
ATOM 596 O O . ASP A 1 72 ? 8.265 12.951 -27.200 1.00 77.44 72 ASP A O 1
ATOM 600 N N . GLN A 1 73 ? 7.227 11.332 -28.344 1.00 78.69 73 GLN A N 1
ATOM 601 C CA . GLN A 1 73 ? 5.878 11.908 -28.294 1.00 78.69 73 GLN A CA 1
ATOM 602 C C . GLN A 1 73 ? 5.005 11.271 -27.201 1.00 78.69 73 GLN A C 1
ATOM 604 O O . GLN A 1 73 ? 3.870 11.700 -26.994 1.00 78.69 73 GLN A O 1
ATOM 609 N N . VAL A 1 74 ? 5.499 10.236 -26.513 1.00 78.25 74 VAL A N 1
ATOM 610 C CA . VAL A 1 74 ? 4.760 9.556 -25.446 1.00 78.25 74 VAL A CA 1
ATOM 611 C C . VAL A 1 74 ? 5.020 10.259 -24.117 1.00 78.25 74 VAL A C 1
ATOM 613 O O . VAL A 1 74 ? 6.162 10.345 -23.668 1.00 78.25 74 VAL A O 1
ATOM 616 N N . SER A 1 75 ? 3.952 10.713 -23.455 1.00 78.00 75 SER A N 1
ATOM 617 C CA . SER A 1 75 ? 4.040 11.174 -22.067 1.00 78.00 75 SER A CA 1
ATOM 618 C C . SER A 1 75 ? 4.281 9.968 -21.160 1.00 78.00 75 SER A C 1
ATOM 620 O O . SER A 1 75 ? 3.515 9.000 -21.151 1.00 78.00 75 SER A O 1
ATOM 622 N N . MET A 1 76 ? 5.389 10.010 -20.430 1.00 78.00 76 MET A N 1
ATOM 623 C CA . MET A 1 76 ? 5.781 8.987 -19.473 1.00 78.00 76 MET A CA 1
ATOM 624 C C . MET A 1 76 ? 5.726 9.581 -18.075 1.00 78.00 76 MET A C 1
ATOM 626 O O . MET A 1 76 ? 6.094 10.733 -17.860 1.00 78.00 76 MET A O 1
ATOM 630 N N . ASN A 1 77 ? 5.311 8.770 -17.111 1.00 80.31 77 ASN A N 1
ATOM 631 C CA . ASN A 1 77 ? 5.349 9.146 -15.712 1.00 80.31 77 ASN A CA 1
ATOM 632 C C . ASN A 1 77 ? 6.081 8.073 -14.912 1.00 80.31 77 ASN A C 1
ATOM 634 O O . ASN A 1 77 ? 5.937 6.880 -15.183 1.00 80.31 77 ASN A O 1
ATOM 638 N N . ALA A 1 78 ? 6.878 8.500 -13.942 1.00 83.81 78 ALA A N 1
ATOM 639 C CA . ALA A 1 78 ? 7.638 7.615 -13.084 1.00 83.81 78 ALA A CA 1
ATOM 640 C C . ALA A 1 78 ? 7.367 7.969 -11.625 1.00 83.81 78 ALA A C 1
ATOM 642 O O . ALA A 1 78 ? 7.396 9.131 -11.232 1.00 83.81 78 ALA A O 1
ATOM 643 N N . THR A 1 79 ? 7.142 6.947 -10.810 1.00 87.12 79 THR A N 1
ATOM 644 C CA . THR A 1 79 ? 7.028 7.072 -9.359 1.00 87.12 79 THR A CA 1
ATOM 645 C C . THR A 1 79 ? 7.991 6.095 -8.705 1.00 87.12 79 THR A C 1
ATOM 647 O O . THR A 1 79 ? 8.257 5.012 -9.230 1.00 87.12 79 THR A O 1
ATOM 650 N N . ASN A 1 80 ? 8.517 6.490 -7.550 1.00 90.56 80 ASN A N 1
ATOM 651 C CA . ASN A 1 80 ? 9.313 5.611 -6.715 1.00 90.56 80 ASN A CA 1
ATOM 652 C C . ASN A 1 80 ? 8.418 4.982 -5.649 1.00 90.56 80 ASN A C 1
ATOM 654 O O . ASN A 1 80 ? 7.559 5.645 -5.064 1.00 90.56 80 ASN A O 1
ATOM 658 N N . VAL A 1 81 ? 8.677 3.713 -5.351 1.00 92.94 81 VAL A N 1
ATOM 659 C CA . VAL A 1 81 ? 8.092 3.013 -4.209 1.00 92.94 81 VAL A CA 1
ATOM 660 C C . VAL A 1 81 ? 9.239 2.523 -3.337 1.00 92.94 81 VAL A C 1
ATOM 662 O O . VAL A 1 81 ? 10.092 1.767 -3.797 1.00 92.94 81 VAL A O 1
ATOM 665 N N . SER A 1 82 ? 9.294 3.001 -2.096 1.00 92.88 82 SER A N 1
ATOM 666 C CA . SER A 1 82 ? 10.257 2.547 -1.094 1.00 92.88 82 SER A CA 1
ATOM 667 C C . SER A 1 82 ? 9.595 1.585 -0.122 1.00 92.88 82 SER A C 1
ATOM 669 O O . SER A 1 82 ? 8.374 1.580 0.057 1.00 92.88 82 SER A O 1
ATOM 671 N N . PHE A 1 83 ? 10.412 0.752 0.510 1.00 93.12 83 PHE A N 1
ATOM 672 C CA . PHE A 1 83 ? 9.913 -0.310 1.356 1.00 93.12 83 PHE A CA 1
ATOM 673 C C . PHE A 1 83 ? 10.605 -0.376 2.708 1.00 93.12 83 PHE A C 1
ATOM 675 O O . PHE A 1 83 ? 11.811 -0.150 2.815 1.00 93.12 83 PHE A O 1
ATOM 682 N N . GLY A 1 84 ? 9.831 -0.777 3.711 1.00 87.62 84 GLY A N 1
ATOM 683 C CA . GLY A 1 84 ? 10.296 -0.936 5.077 1.00 87.62 84 GLY A CA 1
ATOM 684 C C . GLY A 1 84 ? 10.066 0.304 5.931 1.00 87.62 84 GLY A C 1
ATOM 685 O O . GLY A 1 84 ? 9.776 1.401 5.447 1.00 87.62 84 GLY A O 1
ATOM 686 N N . VAL A 1 85 ? 10.204 0.119 7.238 1.00 85.31 85 VAL A N 1
ATOM 687 C CA . VAL A 1 85 ? 10.125 1.184 8.243 1.00 85.31 85 VAL A CA 1
ATOM 688 C C . VAL A 1 85 ? 11.341 1.106 9.153 1.00 85.31 85 VAL A C 1
ATOM 690 O O . VAL A 1 85 ? 11.796 0.025 9.482 1.00 85.31 85 VAL A O 1
ATOM 693 N N . SER A 1 86 ? 11.848 2.226 9.672 1.00 83.69 86 SER A N 1
ATOM 694 C CA . SER A 1 86 ? 13.095 2.223 10.467 1.00 83.69 86 SER A CA 1
ATOM 695 C C . SER A 1 86 ? 13.120 1.238 11.650 1.00 83.69 86 SER A C 1
ATOM 697 O O . SER A 1 86 ? 14.193 0.866 12.116 1.00 83.69 86 SER A O 1
ATOM 699 N N . LYS A 1 87 ? 11.953 0.806 12.143 1.00 81.31 87 LYS A N 1
ATOM 700 C CA . LYS A 1 87 ? 11.809 -0.151 13.249 1.00 81.31 87 LYS A CA 1
ATOM 701 C C . LYS A 1 87 ? 11.907 -1.627 12.837 1.00 81.31 87 LYS A C 1
ATOM 703 O O . LYS A 1 87 ? 12.136 -2.454 13.714 1.00 81.31 87 LYS A O 1
ATOM 708 N N . ASP A 1 88 ? 11.738 -1.973 11.561 1.00 80.25 88 ASP A N 1
ATOM 709 C CA . ASP A 1 88 ? 11.666 -3.369 11.093 1.00 80.25 88 ASP A CA 1
ATOM 710 C C . ASP A 1 88 ? 13.013 -3.946 10.628 1.00 80.25 88 ASP A C 1
ATOM 712 O O . ASP A 1 88 ? 13.073 -5.093 10.192 1.00 80.25 88 ASP A O 1
ATOM 716 N N . LYS A 1 89 ? 14.098 -3.164 10.763 1.00 82.88 89 LYS A N 1
ATOM 717 C CA . LYS A 1 89 ? 15.468 -3.504 10.331 1.00 82.88 89 LYS A CA 1
ATOM 718 C C . LYS A 1 89 ? 15.609 -3.728 8.811 1.00 82.88 89 LYS A C 1
ATOM 720 O O . LYS A 1 89 ? 16.663 -4.188 8.365 1.00 82.88 89 LYS A O 1
ATOM 725 N N . PHE A 1 90 ? 14.606 -3.319 8.031 1.00 84.44 90 PHE A N 1
ATOM 726 C CA . PHE A 1 90 ? 14.539 -3.362 6.572 1.00 84.44 90 PHE A CA 1
ATOM 727 C C . PHE A 1 90 ? 14.809 -4.761 5.990 1.00 84.44 90 PHE A C 1
ATOM 729 O O . PHE A 1 90 ? 14.737 -5.783 6.676 1.00 84.44 90 PHE A O 1
ATOM 736 N N . TYR A 1 91 ? 15.146 -4.812 4.698 1.00 87.12 91 TYR A N 1
ATOM 737 C CA . TYR A 1 91 ? 15.479 -6.041 3.977 1.00 87.12 91 TYR A CA 1
ATOM 738 C C . TYR A 1 91 ? 16.532 -6.898 4.679 1.00 87.12 91 TYR A C 1
ATOM 740 O O . TYR A 1 91 ? 16.437 -8.118 4.659 1.00 87.12 91 TYR A O 1
ATOM 748 N N . ASN A 1 92 ? 17.514 -6.275 5.335 1.00 87.69 92 ASN A N 1
ATOM 749 C CA . ASN A 1 92 ? 18.657 -6.981 5.915 1.00 87.69 92 ASN A CA 1
ATOM 750 C C . ASN A 1 92 ? 18.260 -7.970 7.027 1.00 87.69 92 ASN A C 1
ATOM 752 O O . ASN A 1 92 ? 19.040 -8.845 7.393 1.00 87.69 92 ASN A O 1
ATOM 756 N N . HIS A 1 93 ? 17.054 -7.837 7.586 1.00 87.25 93 HIS A N 1
ATOM 757 C CA . HIS A 1 9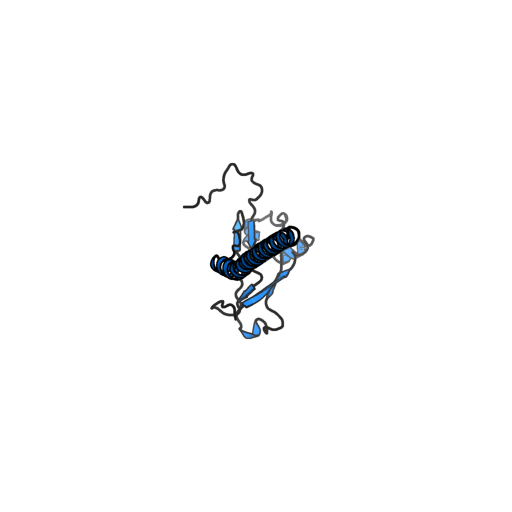3 ? 16.581 -8.743 8.621 1.00 87.25 93 HIS A CA 1
ATOM 758 C C . HIS A 1 93 ? 16.098 -10.087 8.079 1.00 87.25 93 HIS A C 1
ATOM 760 O O . HIS A 1 93 ? 16.448 -11.124 8.640 1.00 87.25 93 HIS A O 1
ATOM 766 N N . THR A 1 94 ? 15.290 -10.067 7.018 1.00 86.12 94 THR A N 1
ATOM 767 C CA . THR A 1 94 ? 14.642 -11.268 6.469 1.00 86.12 94 THR A CA 1
ATOM 768 C C . THR A 1 94 ? 15.239 -11.709 5.138 1.00 86.12 94 THR A C 1
ATOM 770 O O . THR A 1 94 ? 14.996 -12.832 4.707 1.00 86.12 94 THR A O 1
ATOM 773 N N . ASN A 1 95 ? 16.017 -10.840 4.484 1.00 91.19 95 ASN A N 1
ATOM 774 C CA . ASN A 1 95 ? 16.491 -10.979 3.106 1.00 91.19 95 ASN A CA 1
ATOM 775 C C . ASN A 1 95 ? 15.364 -11.355 2.139 1.00 91.19 95 ASN A C 1
ATOM 777 O O . ASN A 1 95 ? 15.564 -12.111 1.188 1.00 91.19 95 ASN A O 1
ATOM 781 N N . TYR A 1 96 ? 14.154 -10.868 2.420 1.00 90.56 96 TYR A N 1
ATOM 782 C CA . TYR A 1 96 ? 12.970 -11.284 1.696 1.00 90.56 96 TYR A CA 1
ATOM 783 C C . TYR A 1 96 ? 11.889 -10.213 1.702 1.00 90.56 96 TYR A C 1
ATOM 785 O O . TYR A 1 96 ? 11.523 -9.696 2.757 1.00 90.56 96 TYR A O 1
ATOM 793 N N . HIS A 1 97 ? 11.366 -9.908 0.515 1.00 92.38 97 HIS A N 1
ATOM 794 C CA . HIS A 1 97 ? 10.405 -8.843 0.258 1.00 92.38 97 HIS A CA 1
ATOM 795 C C . HIS A 1 97 ? 9.432 -9.265 -0.852 1.00 92.38 97 HIS A C 1
ATOM 797 O O . HIS A 1 97 ? 9.856 -9.636 -1.944 1.00 92.38 97 HIS A O 1
ATOM 803 N N . ILE A 1 98 ? 8.127 -9.174 -0.589 1.00 93.50 98 ILE A N 1
ATOM 804 C CA . ILE A 1 98 ? 7.069 -9.343 -1.592 1.00 93.50 98 ILE A CA 1
ATOM 805 C C . ILE A 1 98 ? 6.205 -8.092 -1.616 1.00 93.50 98 ILE A C 1
ATOM 807 O O . ILE A 1 98 ? 5.531 -7.767 -0.639 1.00 93.50 98 ILE A O 1
ATOM 811 N N . TRP A 1 99 ? 6.143 -7.463 -2.782 1.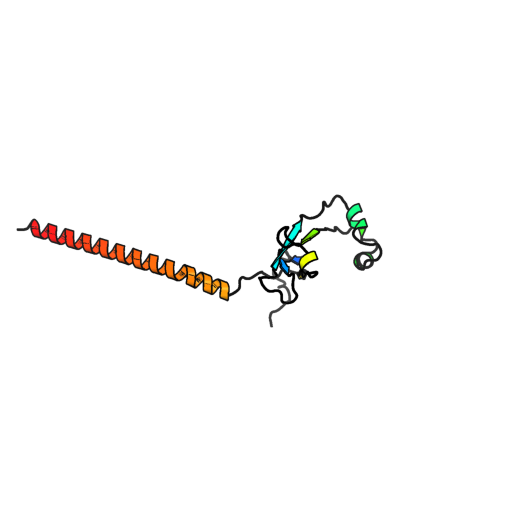00 94.94 99 TRP A N 1
ATOM 812 C CA . TRP A 1 99 ? 5.182 -6.418 -3.100 1.00 94.94 99 TRP A CA 1
ATOM 813 C C . TRP A 1 99 ? 4.360 -6.837 -4.318 1.00 94.94 99 TRP A C 1
ATOM 815 O O . TRP A 1 99 ? 4.815 -7.618 -5.155 1.00 94.94 99 TRP A O 1
ATOM 825 N N . THR A 1 100 ? 3.112 -6.390 -4.393 1.00 93.81 100 THR A N 1
ATOM 826 C CA . THR A 1 100 ? 2.194 -6.766 -5.470 1.00 93.81 100 THR A CA 1
ATOM 827 C C . THR A 1 100 ? 1.462 -5.533 -5.964 1.00 93.81 100 THR A C 1
ATOM 829 O O . THR A 1 100 ? 0.943 -4.750 -5.170 1.00 93.81 100 THR A O 1
ATOM 832 N N . MET A 1 101 ? 1.401 -5.402 -7.286 1.00 94.50 101 MET A N 1
ATOM 833 C CA . MET A 1 101 ? 0.615 -4.396 -7.986 1.00 94.50 101 MET A CA 1
ATOM 834 C C . MET A 1 101 ? -0.290 -5.080 -9.011 1.00 94.50 101 MET A C 1
ATOM 836 O O . MET A 1 101 ? 0.068 -6.118 -9.570 1.00 94.50 101 MET A O 1
ATOM 840 N N . ALA A 1 102 ? -1.452 -4.491 -9.260 1.00 93.06 102 ALA A N 1
ATOM 841 C CA . ALA A 1 102 ? -2.366 -4.885 -10.317 1.00 93.06 102 ALA A CA 1
ATOM 842 C C . ALA A 1 102 ? -2.358 -3.809 -11.401 1.00 93.06 102 ALA A C 1
ATOM 844 O O . ALA A 1 102 ? -2.571 -2.634 -11.104 1.00 93.06 102 ALA A O 1
ATOM 845 N N . VAL A 1 103 ? -2.133 -4.228 -12.645 1.00 93.56 103 VAL A N 1
ATOM 846 C CA . VAL A 1 103 ? -2.183 -3.369 -13.830 1.00 93.56 103 VAL A CA 1
ATOM 847 C C . VAL A 1 103 ? -3.190 -3.931 -14.822 1.00 93.56 103 VAL A C 1
ATOM 849 O O . VAL A 1 103 ? -3.308 -5.150 -14.957 1.00 93.56 103 VAL A O 1
ATOM 852 N N . GLY A 1 104 ? -3.927 -3.065 -15.506 1.00 91.25 104 GLY A N 1
ATOM 853 C CA . GLY A 1 104 ? -4.951 -3.498 -16.451 1.00 91.25 104 GLY A CA 1
ATOM 854 C C . GLY A 1 104 ? -5.492 -2.360 -17.301 1.00 91.25 104 GLY A C 1
ATOM 855 O O . GLY A 1 104 ? -5.118 -1.204 -17.121 1.00 91.25 104 GLY A O 1
ATOM 856 N N . MET A 1 105 ? -6.364 -2.706 -18.245 1.00 90.19 105 MET A N 1
ATOM 857 C CA . MET A 1 105 ? -7.098 -1.753 -19.079 1.00 90.19 105 MET A CA 1
ATOM 858 C C . MET A 1 105 ? -8.581 -1.810 -18.725 1.00 90.19 105 MET A C 1
ATOM 860 O O . MET A 1 105 ? -9.135 -2.902 -18.593 1.00 90.19 105 MET A O 1
ATOM 864 N N . GLY A 1 106 ? -9.216 -0.646 -18.613 1.00 87.75 106 GLY A N 1
ATOM 865 C CA . GLY A 1 106 ? -10.607 -0.503 -18.199 1.00 87.75 106 GLY A CA 1
ATOM 866 C C . GLY A 1 106 ? -10.743 -0.013 -16.753 1.00 87.75 106 GLY A C 1
ATOM 867 O O . GLY A 1 106 ? -9.768 0.453 -16.160 1.00 87.75 106 GLY A O 1
ATOM 868 N N . PRO A 1 107 ? -11.952 -0.096 -16.177 1.00 85.44 107 PRO A N 1
ATOM 869 C CA . PRO A 1 107 ? -12.190 0.382 -14.823 1.00 85.44 107 PRO A CA 1
ATOM 870 C C . PRO A 1 107 ? -11.393 -0.451 -13.801 1.00 85.44 107 PRO A C 1
ATOM 872 O O . PRO A 1 107 ? -11.372 -1.684 -13.906 1.00 85.44 107 PRO A O 1
ATOM 875 N N . PRO A 1 108 ? -10.739 0.189 -12.813 1.00 86.12 108 PRO A N 1
ATOM 876 C CA . PRO A 1 108 ? -10.011 -0.529 -11.776 1.00 86.12 108 PRO A CA 1
ATOM 877 C C . PRO A 1 108 ? -10.963 -1.412 -10.948 1.00 86.12 108 PRO A C 1
ATOM 879 O O . PRO A 1 108 ? -12.095 -1.004 -10.676 1.00 86.12 108 PRO A O 1
ATOM 882 N N . PRO A 1 109 ? -10.526 -2.611 -10.521 1.00 85.00 109 PRO A N 1
ATOM 883 C CA . PRO A 1 109 ? -11.282 -3.445 -9.597 1.00 85.00 109 PRO A CA 1
ATOM 884 C C . PRO A 1 109 ? -11.590 -2.697 -8.300 1.00 85.00 109 PRO A C 1
ATOM 886 O O . PRO A 1 109 ? -10.679 -2.153 -7.675 1.00 85.00 109 PRO A O 1
ATOM 889 N N . GLU A 1 110 ? -12.852 -2.719 -7.877 1.00 84.31 110 GLU A N 1
ATOM 890 C CA . GLU A 1 110 ? -13.265 -2.107 -6.617 1.00 84.31 110 GLU A CA 1
ATOM 891 C C . GLU A 1 110 ? -12.710 -2.881 -5.415 1.00 84.31 110 GLU A C 1
ATOM 893 O O . GLU A 1 110 ? -12.860 -4.101 -5.293 1.00 84.31 110 GLU A O 1
ATOM 898 N N . ASP A 1 111 ? -12.080 -2.150 -4.499 1.00 81.56 111 ASP A N 1
ATOM 899 C CA . ASP A 1 111 ? -11.611 -2.683 -3.228 1.00 81.56 111 ASP A CA 1
ATOM 900 C C . ASP A 1 111 ? -12.783 -2.821 -2.241 1.00 81.56 111 ASP A C 1
ATOM 902 O O . ASP A 1 111 ? -13.317 -1.832 -1.738 1.00 81.56 111 ASP A O 1
ATOM 906 N N . GLY A 1 112 ? -13.168 -4.060 -1.927 1.00 83.31 112 GLY A N 1
ATOM 907 C CA . GLY A 1 112 ? -14.202 -4.368 -0.937 1.00 83.31 112 GLY A CA 1
ATOM 908 C C . GLY A 1 112 ? -13.638 -4.700 0.447 1.00 83.31 112 GLY A C 1
ATOM 909 O O . GLY A 1 112 ? -12.574 -5.307 0.583 1.00 83.31 112 GLY A O 1
ATOM 910 N N . VAL A 1 113 ? -14.385 -4.361 1.500 1.00 83.81 113 VAL A N 1
ATOM 911 C CA . VAL A 1 113 ? -14.138 -4.906 2.843 1.00 83.81 113 VAL A CA 1
ATOM 912 C C . VAL A 1 1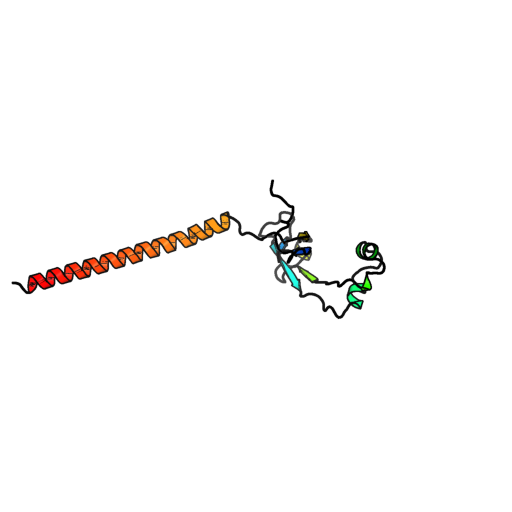13 ? -14.706 -6.322 2.948 1.00 83.81 113 VAL A C 1
ATOM 914 O O . VAL A 1 113 ? -15.763 -6.631 2.399 1.00 83.81 113 VAL A O 1
ATOM 917 N N . SER A 1 114 ? -14.008 -7.196 3.674 1.00 88.81 114 SER A N 1
ATOM 918 C CA . SER A 1 114 ? -14.461 -8.575 3.875 1.00 88.81 114 SER A CA 1
ATOM 919 C C . SER A 1 114 ? -15.822 -8.614 4.575 1.00 88.81 114 SER A C 1
ATOM 921 O O . SER A 1 114 ? -16.030 -7.938 5.586 1.00 88.81 114 SER A O 1
ATOM 923 N N . THR A 1 115 ? -16.730 -9.464 4.086 1.00 92.25 115 THR A N 1
ATOM 924 C CA . THR A 1 115 ? -18.058 -9.685 4.681 1.00 92.25 115 THR A CA 1
ATOM 925 C C . THR A 1 115 ? -17.968 -10.042 6.164 1.00 92.25 115 THR A C 1
ATOM 927 O O . THR A 1 115 ? -18.781 -9.585 6.962 1.00 92.25 115 THR A O 1
ATOM 930 N N . THR A 1 116 ? -16.939 -10.793 6.561 1.00 91.56 116 THR A N 1
ATOM 931 C CA . THR A 1 116 ? -16.691 -11.141 7.965 1.00 91.56 116 THR A CA 1
ATOM 932 C C . THR A 1 116 ? -16.397 -9.907 8.812 1.00 91.56 116 THR A C 1
ATOM 934 O O . THR A 1 116 ? -16.918 -9.780 9.916 1.00 91.56 116 THR A O 1
ATOM 937 N N . VAL A 1 117 ? -15.593 -8.974 8.294 1.00 93.94 117 VAL A N 1
ATOM 938 C CA . VAL A 1 117 ? -15.271 -7.722 8.993 1.00 93.94 117 VAL A CA 1
ATOM 939 C C . VAL A 1 117 ? -16.532 -6.882 9.169 1.00 93.94 117 VAL A C 1
ATOM 941 O O . VAL A 1 117 ? -16.790 -6.411 10.275 1.00 93.94 117 VAL A O 1
ATOM 944 N N . ILE A 1 118 ? -17.351 -6.764 8.118 1.00 94.50 118 ILE A N 1
ATOM 945 C CA . ILE A 1 118 ? -18.647 -6.077 8.199 1.00 94.50 118 ILE A CA 1
ATOM 946 C C . ILE A 1 118 ? -19.505 -6.707 9.298 1.00 94.50 118 ILE A C 1
ATOM 948 O O . ILE A 1 118 ? -19.986 -5.992 10.169 1.00 94.50 118 ILE A O 1
ATOM 952 N N . LEU A 1 119 ? -19.640 -8.035 9.312 1.00 95.81 119 LEU A N 1
ATOM 953 C CA . LEU A 1 119 ? -20.463 -8.745 10.291 1.00 95.81 119 LEU A CA 1
ATOM 954 C C . LEU A 1 119 ? -19.988 -8.507 11.730 1.00 95.81 119 LEU A C 1
ATOM 956 O O . LEU A 1 119 ? -20.805 -8.211 12.602 1.00 95.81 119 LEU A O 1
ATOM 960 N N . VAL A 1 120 ? -18.679 -8.587 11.985 1.00 96.12 120 VAL A N 1
ATOM 961 C CA . VAL A 1 120 ? -18.107 -8.339 13.319 1.00 96.12 120 VAL A CA 1
ATOM 962 C C . VAL A 1 120 ? -18.366 -6.901 13.770 1.00 96.12 120 VAL A C 1
ATOM 964 O O . VAL A 1 120 ? -18.777 -6.691 14.910 1.00 96.12 120 VAL A O 1
ATOM 967 N N . ILE A 1 121 ? -18.193 -5.915 12.883 1.00 95.62 121 ILE A N 1
ATOM 968 C CA . ILE A 1 121 ? -18.489 -4.506 13.182 1.00 95.62 121 ILE A CA 1
ATOM 969 C C . ILE A 1 121 ? -19.988 -4.320 13.448 1.00 95.62 121 ILE A C 1
ATOM 971 O O . ILE A 1 121 ? -20.362 -3.673 14.426 1.00 95.62 121 ILE A O 1
ATOM 975 N N . SER A 1 122 ? -20.852 -4.917 12.623 1.00 96.25 122 SER A N 1
ATOM 976 C CA . SER A 1 122 ? -22.305 -4.837 12.775 1.00 96.25 122 SER A CA 1
ATOM 977 C C . SER A 1 122 ? -22.782 -5.422 14.099 1.00 96.25 122 SER A C 1
ATOM 979 O O . SER A 1 122 ? -23.626 -4.817 14.749 1.00 96.25 122 SER A O 1
ATOM 981 N N . VAL A 1 123 ? -22.242 -6.560 14.538 1.00 96.44 123 VAL A N 1
ATOM 982 C CA . VAL A 1 123 ? -22.600 -7.153 15.837 1.00 96.44 123 VAL A CA 1
ATOM 983 C C . VAL A 1 123 ? -22.005 -6.339 16.988 1.00 96.44 123 VAL A C 1
ATOM 985 O O . VAL A 1 123 ? -22.716 -6.015 17.942 1.00 96.44 123 VAL A O 1
ATOM 988 N N . GLY A 1 124 ? -20.726 -5.964 16.882 1.00 95.69 124 GLY A N 1
ATOM 989 C CA . GLY A 1 124 ? -20.000 -5.228 17.917 1.00 95.69 124 GLY A CA 1
ATOM 990 C C . GLY A 1 124 ? -20.586 -3.847 18.210 1.00 95.69 124 GLY A C 1
ATOM 991 O O . GLY A 1 124 ? -20.658 -3.454 19.370 1.00 95.69 124 GLY A O 1
ATOM 992 N N . LEU A 1 125 ? -21.054 -3.132 17.182 1.00 95.94 125 LEU A N 1
ATOM 993 C CA . LEU A 1 125 ? -21.706 -1.826 17.333 1.00 95.94 125 LEU A CA 1
ATOM 994 C C . LEU A 1 125 ? -23.234 -1.924 17.427 1.00 95.94 125 LEU A C 1
ATOM 996 O O . LEU A 1 125 ? -23.866 -1.088 18.072 1.00 95.94 125 LEU A O 1
ATOM 1000 N N . GLY A 1 126 ? -23.839 -2.949 16.827 1.00 96.50 126 GLY A N 1
ATOM 1001 C CA . GLY A 1 126 ? -25.290 -3.115 16.784 1.00 96.50 126 GLY A CA 1
ATOM 1002 C C . GLY A 1 126 ? -25.895 -3.437 18.145 1.00 96.50 126 GLY A C 1
ATOM 1003 O O . GLY A 1 126 ? -26.879 -2.810 18.532 1.00 96.50 126 GLY A O 1
ATOM 1004 N N . ILE A 1 127 ? -25.301 -4.361 18.908 1.00 96.25 127 ILE A N 1
ATOM 1005 C CA . ILE A 1 127 ? -25.835 -4.747 20.227 1.00 96.25 127 ILE A CA 1
ATOM 1006 C C . ILE A 1 127 ? -25.842 -3.549 21.200 1.00 96.25 127 ILE A C 1
ATOM 1008 O O . ILE A 1 127 ? -26.906 -3.269 21.761 1.00 96.25 127 ILE A O 1
ATOM 1012 N N . PRO A 1 128 ? -24.739 -2.791 21.387 1.00 95.75 128 PRO A N 1
ATOM 1013 C CA . PRO A 1 128 ? -24.756 -1.602 22.241 1.00 95.75 128 PRO A CA 1
ATOM 1014 C C . PRO A 1 128 ? -25.818 -0.577 21.831 1.00 95.75 128 PRO A C 1
ATOM 1016 O O . PRO A 1 128 ? -26.521 -0.041 22.688 1.00 95.75 128 PRO A O 1
ATOM 1019 N N . LEU A 1 129 ? -25.978 -0.337 20.527 1.00 97.06 129 LEU A N 1
ATOM 1020 C CA . LEU A 1 129 ? -26.942 0.628 20.002 1.00 97.06 129 LEU A CA 1
ATOM 1021 C C . LEU A 1 129 ? -28.388 0.199 20.289 1.00 97.06 129 LEU A C 1
ATOM 1023 O O . LEU A 1 129 ? -29.203 1.000 20.744 1.00 97.06 129 LEU A O 1
ATOM 1027 N N . VAL A 1 130 ? -28.691 -1.087 20.113 1.00 97.00 130 VAL A N 1
ATOM 1028 C CA . VAL A 1 130 ? -30.001 -1.665 20.435 1.00 97.00 130 VAL A CA 1
ATOM 1029 C C . VAL A 1 130 ? -30.301 -1.564 21.934 1.00 97.00 130 VAL A C 1
ATOM 1031 O O . VAL A 1 130 ? -31.389 -1.129 22.316 1.00 97.00 130 VAL A O 1
ATOM 1034 N N . LEU A 1 131 ? -29.338 -1.889 22.801 1.00 96.50 131 LEU A N 1
ATOM 1035 C CA . LEU A 1 131 ? -29.498 -1.751 24.254 1.00 96.50 131 LEU A CA 1
ATOM 1036 C C . LEU A 1 131 ? -29.731 -0.293 24.675 1.00 96.50 131 LEU A C 1
ATOM 1038 O O . LEU A 1 131 ? -30.544 -0.026 25.564 1.00 96.50 131 LEU A O 1
ATOM 1042 N N . MET A 1 132 ? -29.065 0.661 24.023 1.00 96.94 132 MET A N 1
ATOM 1043 C CA . MET A 1 132 ? -29.248 2.091 24.281 1.00 96.94 132 MET A CA 1
ATOM 1044 C C . MET A 1 132 ? -30.663 2.564 23.905 1.00 96.94 132 MET A C 1
ATOM 1046 O O . MET A 1 132 ? -31.293 3.319 24.648 1.00 96.94 132 MET A O 1
ATOM 1050 N N . ILE A 1 133 ? -31.216 2.065 22.799 1.00 96.94 133 ILE A N 1
ATOM 1051 C CA . ILE A 1 133 ? -32.598 2.359 22.393 1.00 96.94 133 ILE A CA 1
ATOM 1052 C C . ILE A 1 133 ? -33.597 1.732 23.373 1.00 96.94 133 ILE A C 1
ATOM 1054 O O . ILE A 1 133 ? -34.487 2.417 23.872 1.00 96.94 133 ILE A O 1
ATOM 1058 N N . PHE A 1 134 ? -33.443 0.453 23.721 1.00 96.81 134 PHE A N 1
ATOM 1059 C CA . PHE A 1 134 ? -34.366 -0.196 24.657 1.00 96.81 134 PHE A CA 1
ATOM 1060 C C . PHE A 1 134 ? -34.339 0.436 26.048 1.00 96.81 134 PHE A C 1
ATOM 1062 O O . PHE A 1 134 ? -35.395 0.668 26.639 1.00 96.81 134 PHE A O 1
ATOM 1069 N N . SER A 1 135 ? -33.151 0.751 26.564 1.00 94.69 135 SER A N 1
ATOM 1070 C CA . SER A 1 135 ? -33.006 1.406 27.867 1.00 94.69 135 SER A CA 1
ATOM 1071 C C . SER A 1 135 ? -33.599 2.814 27.866 1.00 94.69 135 SER A C 1
ATOM 1073 O O . SER A 1 135 ? -34.342 3.154 28.787 1.00 94.69 135 SER A O 1
ATOM 1075 N N . SER A 1 136 ? -33.361 3.610 26.820 1.00 94.69 136 SER A N 1
ATOM 1076 C CA . SER A 1 136 ? -33.948 4.951 26.706 1.00 94.69 136 SER A CA 1
ATOM 1077 C C . SER A 1 136 ? -35.477 4.907 26.623 1.00 94.69 136 SER A C 1
ATOM 1079 O O . SER A 1 136 ? -36.147 5.592 27.398 1.00 94.69 136 SER A O 1
ATOM 1081 N N . VAL A 1 137 ? -36.049 4.037 25.784 1.00 96.12 137 VAL A N 1
ATOM 1082 C CA . VAL A 1 137 ? -37.507 3.849 25.685 1.00 96.12 137 VAL A CA 1
ATOM 1083 C C . VAL A 1 137 ? -38.095 3.390 27.020 1.00 96.12 137 VAL A C 1
ATOM 1085 O O . VAL A 1 137 ? -39.101 3.940 27.477 1.00 96.12 137 VAL A O 1
ATOM 1088 N N . PHE A 1 138 ? -37.460 2.425 27.687 1.00 95.56 138 PHE A N 1
ATOM 1089 C CA . PHE A 1 138 ? -37.913 1.922 28.982 1.00 95.56 138 PHE A CA 1
ATOM 1090 C C . PHE A 1 138 ? -37.959 3.030 30.044 1.00 95.56 138 PHE A C 1
ATOM 1092 O O . PHE A 1 138 ? -38.955 3.171 30.764 1.00 95.56 138 PHE A O 1
ATOM 1099 N N . VAL A 1 139 ? -36.913 3.858 30.114 1.00 94.88 139 VAL A N 1
ATOM 1100 C CA . VAL A 1 139 ? -36.846 5.000 31.033 1.00 94.88 139 VAL A CA 1
ATOM 1101 C C . VAL A 1 139 ? -37.927 6.033 30.708 1.00 94.88 139 VAL A C 1
ATOM 1103 O O . VAL A 1 139 ? -38.637 6.464 31.620 1.00 94.88 139 VAL A O 1
ATOM 1106 N N . CYS A 1 140 ? -38.121 6.384 29.433 1.00 93.00 140 CYS A N 1
ATOM 1107 C CA . CYS A 1 140 ? -39.170 7.315 29.006 1.00 93.00 140 CYS A CA 1
ATOM 1108 C C . CYS A 1 140 ? -40.572 6.826 29.398 1.00 93.00 140 CYS A C 1
ATOM 1110 O O . CYS A 1 140 ? -41.348 7.580 29.991 1.00 93.00 140 CYS A O 1
ATOM 1112 N N . VAL A 1 141 ? -40.893 5.554 29.146 1.00 94.25 141 VAL A N 1
ATOM 1113 C CA . VAL A 1 141 ? -42.196 4.971 29.507 1.00 94.25 141 VAL A CA 1
ATOM 1114 C C . VAL A 1 141 ? -42.409 4.993 31.021 1.00 94.25 141 VAL A C 1
ATOM 1116 O O . VAL A 1 141 ? -43.482 5.383 31.493 1.00 94.25 141 VAL A O 1
ATOM 1119 N N . LYS A 1 142 ? -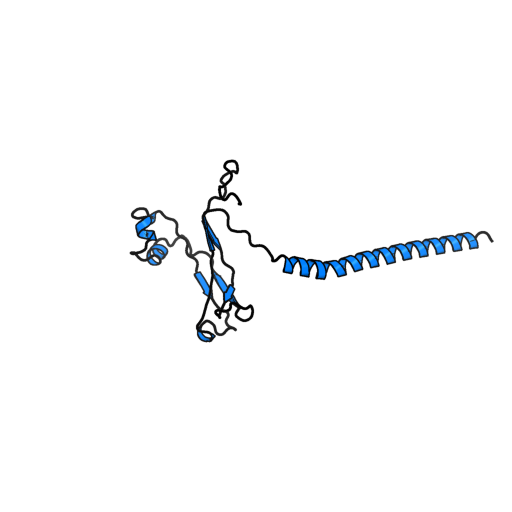41.391 4.618 31.805 1.00 91.38 142 LYS A N 1
ATOM 1120 C CA . LYS A 1 142 ? -41.475 4.637 33.272 1.00 91.38 142 LYS A CA 1
ATOM 1121 C C . LYS A 1 142 ? -41.659 6.059 33.809 1.00 91.38 142 LYS A C 1
ATOM 1123 O O . LYS A 1 142 ? -42.466 6.265 34.717 1.00 91.38 142 LYS A O 1
ATOM 1128 N N . ALA A 1 143 ? -40.967 7.041 33.232 1.00 88.44 143 ALA A N 1
ATOM 1129 C CA . ALA A 1 143 ? -41.102 8.446 33.604 1.00 88.44 143 ALA A CA 1
ATOM 1130 C C . ALA A 1 143 ? -42.520 8.980 33.339 1.00 88.44 143 ALA A C 1
ATOM 1132 O O . ALA A 1 143 ? -43.089 9.650 34.201 1.00 88.44 143 ALA A O 1
ATOM 1133 N N . ILE A 1 144 ? -43.125 8.636 32.196 1.00 89.38 144 ILE A N 1
ATOM 1134 C CA . ILE A 1 144 ? -44.498 9.043 31.859 1.00 89.38 144 ILE A CA 1
ATOM 1135 C C . ILE A 1 144 ? -45.513 8.402 32.814 1.00 89.38 144 ILE A C 1
ATOM 1137 O O . ILE A 1 144 ? -46.380 9.101 33.339 1.00 89.38 144 ILE A O 1
ATOM 1141 N N . LYS A 1 145 ? -45.393 7.095 33.094 1.00 86.94 145 LYS A N 1
ATOM 1142 C CA . LYS A 1 145 ? -46.287 6.401 34.040 1.00 86.94 145 LYS A CA 1
ATOM 1143 C C . LYS A 1 145 ? -46.215 6.999 35.445 1.00 86.94 145 LYS A C 1
ATOM 1145 O O . LYS A 1 145 ? -47.255 7.235 36.051 1.00 86.94 145 LYS A O 1
ATOM 1150 N N . LYS A 1 146 ? -45.007 7.306 35.938 1.00 83.69 146 LYS A N 1
ATOM 1151 C CA . LYS A 1 146 ? -44.820 7.941 37.252 1.00 83.69 146 LYS A CA 1
ATOM 1152 C C . LYS A 1 146 ? -45.502 9.312 37.328 1.00 83.69 146 LYS A C 1
ATOM 1154 O O . LYS A 1 146 ? -46.140 9.605 38.332 1.00 83.69 146 LYS A O 1
ATOM 1159 N N . ARG A 1 147 ? -45.408 10.131 36.272 1.00 80.94 147 ARG A N 1
ATOM 1160 C CA . ARG A 1 147 ? -46.076 11.445 36.222 1.00 80.94 147 ARG A CA 1
ATOM 1161 C C . ARG A 1 147 ? -47.603 11.325 36.230 1.00 80.94 147 ARG A C 1
ATOM 1163 O O . ARG A 1 147 ? -48.252 12.085 36.934 1.00 80.94 147 ARG A O 1
ATOM 1170 N N . ARG A 1 148 ? -48.168 10.354 35.503 1.00 78.62 148 ARG A N 1
ATOM 1171 C CA . ARG A 1 148 ? -49.625 10.114 35.472 1.00 78.62 148 ARG A CA 1
ATOM 1172 C C . ARG A 1 148 ? -50.172 9.638 36.821 1.00 78.62 148 ARG A C 1
ATOM 1174 O O . ARG A 1 148 ? -51.158 10.189 37.295 1.00 78.62 148 ARG A O 1
ATOM 1181 N N . ALA A 1 149 ? -49.486 8.693 37.468 1.00 74.56 149 ALA A N 1
ATOM 1182 C CA . ALA A 1 149 ? -49.871 8.213 38.797 1.00 74.56 149 ALA A CA 1
ATOM 1183 C C . ALA A 1 149 ? -49.812 9.326 39.861 1.00 74.56 149 ALA A C 1
ATOM 1185 O O . ALA A 1 149 ? -50.652 9.377 40.754 1.00 74.56 149 ALA A O 1
ATOM 1186 N N . MET A 1 150 ? -48.846 10.246 39.746 1.00 69.19 150 MET A N 1
ATOM 1187 C CA . MET A 1 150 ? -48.750 11.401 40.639 1.00 69.19 150 MET A CA 1
ATOM 1188 C C . MET A 1 150 ? -49.893 12.399 40.423 1.00 69.19 150 MET A C 1
ATOM 1190 O O . MET A 1 150 ? -50.470 12.855 41.402 1.00 69.19 150 MET A O 1
ATOM 1194 N N . SER A 1 151 ? -50.280 12.677 39.169 1.00 67.94 151 SER A N 1
ATOM 1195 C CA . SER A 1 151 ? -51.430 13.553 38.904 1.00 67.94 151 SER A CA 1
ATOM 1196 C C . SER A 1 151 ? -52.742 12.967 39.426 1.00 67.94 151 SER A C 1
ATOM 1198 O O . SER A 1 151 ? -53.535 13.684 40.018 1.00 67.94 151 SER A O 1
ATOM 1200 N N . GLU A 1 152 ? -52.960 11.660 39.266 1.00 67.12 152 GLU A N 1
ATOM 1201 C CA . GLU A 1 152 ? -54.196 10.993 39.694 1.00 67.12 152 GLU A CA 1
ATOM 1202 C C . GLU A 1 152 ? -54.363 11.016 41.224 1.00 67.12 152 GLU A C 1
ATOM 1204 O O . GLU A 1 152 ? -55.449 11.308 41.718 1.00 67.12 152 GLU A O 1
ATOM 1209 N N . SER A 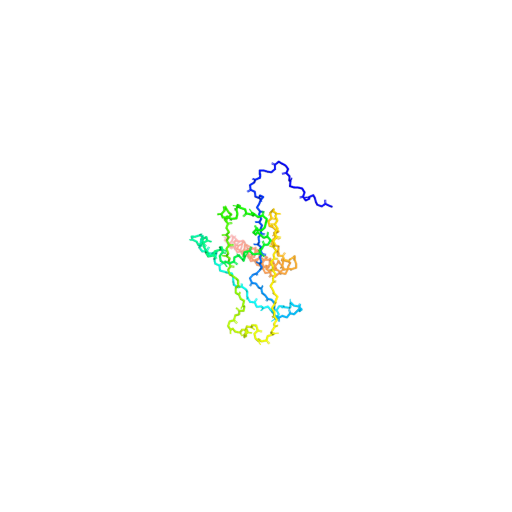1 153 ? -53.265 10.835 41.970 1.00 65.75 153 SER A N 1
ATOM 1210 C CA . SER A 1 153 ? -53.230 10.987 43.432 1.00 65.75 153 SER A CA 1
ATOM 1211 C C . SER A 1 153 ? -53.523 12.419 43.900 1.00 65.75 153 SER A C 1
ATOM 1213 O O . SER A 1 153 ? -54.149 12.603 44.945 1.00 65.75 153 SER A O 1
ATOM 1215 N N . GLU A 1 154 ? -53.055 13.430 43.168 1.00 66.31 154 GLU A N 1
ATOM 1216 C CA . GLU A 1 154 ? -53.270 14.843 43.503 1.00 66.31 154 GLU A CA 1
ATOM 1217 C C . GLU A 1 154 ? -54.736 15.249 43.283 1.00 66.31 154 GLU A C 1
ATOM 1219 O O . GLU A 1 154 ? -55.335 15.875 44.155 1.00 66.31 154 GLU A O 1
ATOM 1224 N N . TYR A 1 155 ? -55.368 14.789 42.193 1.00 59.53 155 TYR A N 1
ATOM 1225 C CA . TYR A 1 155 ? -56.801 15.010 41.948 1.00 59.53 155 TYR A CA 1
ATOM 1226 C C . TYR A 1 155 ? -57.697 14.360 43.010 1.00 59.53 155 TYR A C 1
ATOM 1228 O O . TYR A 1 155 ? -58.713 14.939 43.390 1.00 59.53 155 TYR A O 1
ATOM 1236 N N . THR A 1 156 ? -57.339 13.178 43.523 1.00 64.38 156 THR A N 1
ATOM 1237 C CA . THR A 1 156 ? -58.119 12.527 44.589 1.00 64.38 156 THR A CA 1
ATOM 1238 C C . THR A 1 156 ? -58.011 13.237 45.940 1.00 64.38 156 THR A C 1
ATOM 1240 O O . THR A 1 156 ? -58.972 13.226 46.702 1.00 64.38 156 THR A O 1
ATOM 1243 N N . ALA A 1 157 ? -56.884 13.896 46.229 1.00 65.19 157 ALA A N 1
ATOM 1244 C CA . ALA A 1 157 ? -56.670 14.595 47.498 1.00 65.19 157 ALA A CA 1
ATOM 1245 C C . ALA A 1 157 ? -57.432 15.930 47.605 1.00 65.19 157 ALA A C 1
ATOM 1247 O O . ALA A 1 157 ? -57.687 16.389 48.711 1.00 65.19 157 ALA A O 1
ATOM 1248 N N . ILE A 1 158 ? -57.799 16.550 46.478 1.00 63.19 158 ILE A N 1
ATOM 1249 C CA . ILE A 1 158 ? -58.531 17.832 46.441 1.00 63.19 158 ILE A CA 1
ATOM 1250 C C . ILE A 1 158 ? -60.051 17.626 46.593 1.00 63.19 158 ILE A C 1
ATOM 1252 O O . ILE A 1 158 ? -60.764 18.535 47.007 1.00 63.19 158 ILE A O 1
ATOM 1256 N N . ASN A 1 159 ? -60.552 16.429 46.273 1.00 54.28 159 ASN A N 1
ATOM 1257 C CA . ASN A 1 159 ? -61.983 16.103 46.281 1.00 54.28 159 ASN A CA 1
ATOM 1258 C C . ASN A 1 159 ? -62.467 15.447 47.593 1.00 54.28 159 ASN A C 1
ATOM 1260 O O . ASN A 1 159 ? -63.548 14.857 47.605 1.00 54.28 159 ASN A O 1
ATOM 1264 N N . THR A 1 160 ? -61.673 15.514 48.666 1.00 49.97 160 THR A N 1
ATOM 1265 C CA . THR A 1 160 ? -62.021 15.024 50.015 1.00 49.97 160 THR A CA 1
ATOM 1266 C C . THR A 1 160 ? -62.028 16.192 50.988 1.00 49.97 160 THR A C 1
ATOM 1268 O O . THR A 1 160 ? -62.940 16.236 51.841 1.00 49.97 160 THR A O 1
#

InterPro domains:
  IPR029382 Glycosylated lysosomal membrane protein [PF15065] (1-145)
  IPR029382 Glycosylated lysosomal membrane protein [PTHR31981] (12-159)